Protein AF-A0A945TXW2-F1 (afdb_monomer)

Secondary structure (DSSP, 8-state):
------------------S-TTHHHHHHHHHHHHHHHHHHHS----HHHHHHHHHHHHHHS-HHHHHHHHHS-TTSPPPTT-HHHHHHHHHHHS-HHHHHHHHHHHTT--HHHHHHHHHHS-HHHHHHHHHHHHH--PPPHHHHHHHHHHHHHHHHHHS----

Foldseek 3Di:
DDDDDPPDDDDDDDDDDDDDPPLVVQLVLQLVLVVQLCVPPVQDDDPQLSSQLSNQLSVLDDPVQSVQQSVDRSPDQRPPPSQLSNLVSNLVRDPVLVSQLVVVVVVPDDSQLSNLLSVLQDPVLVSQVSSCVRVVPDDDPVSVVVNVVSNVCSCVPSPPPPD

Structure (mmCIF, N/CA/C/O backbone):
data_AF-A0A945TXW2-F1
#
_entry.id   AF-A0A945TXW2-F1
#
loop_
_atom_site.group_PDB
_atom_site.id
_atom_site.type_symbol
_atom_site.label_atom_id
_atom_site.label_alt_id
_atom_site.label_comp_id
_atom_site.label_asym_id
_atom_site.label_entity_id
_atom_site.label_seq_id
_atom_site.pdbx_PDB_ins_code
_atom_site.Cartn_x
_atom_site.Cartn_y
_atom_site.Cartn_z
_atom_site.occupancy
_atom_site.B_iso_or_equiv
_atom_site.auth_seq_id
_atom_site.auth_comp_id
_atom_site.auth_asym_id
_a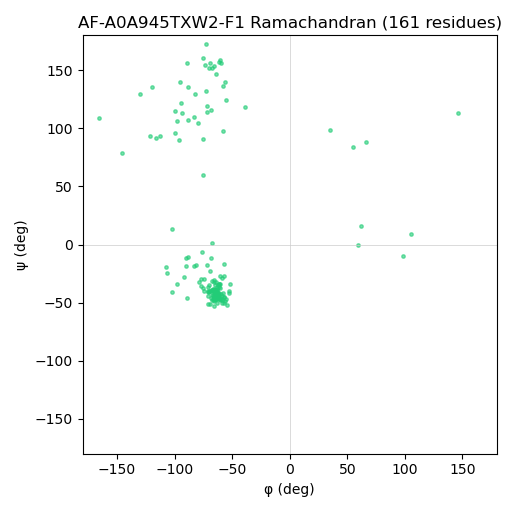tom_site.auth_atom_id
_atom_site.pdbx_PDB_model_num
ATOM 1 N N . MET A 1 1 ? 12.412 -46.855 -0.843 1.00 42.34 1 MET A N 1
ATOM 2 C CA . MET A 1 1 ? 12.609 -46.381 -2.232 1.00 42.34 1 MET A CA 1
ATOM 3 C C . MET A 1 1 ? 11.353 -46.627 -3.058 1.00 42.34 1 MET A C 1
ATOM 5 O O . MET A 1 1 ? 11.124 -47.757 -3.473 1.00 42.34 1 MET A O 1
ATOM 9 N N . LYS A 1 2 ? 10.556 -45.581 -3.296 1.00 35.47 2 LYS A N 1
ATOM 10 C CA . LYS A 1 2 ? 9.745 -45.411 -4.510 1.00 35.47 2 LYS A CA 1
ATOM 11 C C . LYS A 1 2 ? 9.282 -43.956 -4.559 1.00 35.47 2 LYS A C 1
ATOM 13 O O . LYS A 1 2 ? 8.537 -43.513 -3.699 1.00 35.47 2 LYS A O 1
ATOM 18 N N . LYS A 1 3 ? 9.870 -43.223 -5.504 1.00 39.31 3 LYS A N 1
ATOM 19 C CA . LYS A 1 3 ? 9.593 -41.826 -5.831 1.00 39.31 3 LYS A CA 1
ATOM 20 C C . LYS A 1 3 ? 8.242 -41.779 -6.546 1.00 39.31 3 LYS A C 1
ATOM 22 O O . LYS A 1 3 ? 8.058 -42.555 -7.481 1.00 39.31 3 LYS A O 1
ATOM 27 N N . LEU A 1 4 ? 7.346 -40.886 -6.144 1.00 37.62 4 LEU A N 1
ATOM 28 C CA . LEU A 1 4 ? 6.218 -40.472 -6.974 1.00 37.62 4 LEU A CA 1
ATOM 29 C C . LEU A 1 4 ? 6.339 -38.966 -7.167 1.00 37.62 4 LEU A C 1
ATOM 31 O O . LEU A 1 4 ? 5.957 -38.172 -6.320 1.00 37.62 4 LEU A O 1
ATOM 35 N N . VAL A 1 5 ? 6.987 -38.628 -8.277 1.00 44.34 5 VAL A N 1
ATOM 36 C CA . VAL A 1 5 ? 6.978 -37.306 -8.889 1.00 44.34 5 VAL A CA 1
ATOM 37 C C . VAL A 1 5 ? 5.584 -37.136 -9.486 1.00 44.34 5 VAL A C 1
ATOM 39 O O . VAL A 1 5 ? 5.229 -37.878 -10.401 1.00 44.34 5 VAL A O 1
ATOM 42 N N . PHE A 1 6 ? 4.796 -36.203 -8.961 1.00 32.84 6 PHE A N 1
ATOM 43 C CA . PHE A 1 6 ? 3.590 -35.724 -9.629 1.00 32.84 6 PHE A CA 1
ATOM 44 C C . PHE A 1 6 ? 3.962 -34.440 -10.373 1.00 32.84 6 PHE A C 1
ATOM 46 O O . PHE A 1 6 ? 3.932 -33.350 -9.820 1.00 32.84 6 PHE A O 1
ATOM 53 N N . VAL A 1 7 ? 4.388 -34.606 -11.628 1.00 45.44 7 VAL A N 1
ATOM 54 C CA . VAL A 1 7 ? 4.394 -33.531 -12.625 1.00 45.44 7 VAL A CA 1
ATOM 55 C C . VAL A 1 7 ? 2.960 -33.434 -13.132 1.00 45.44 7 VAL A C 1
ATOM 57 O O . VAL A 1 7 ? 2.512 -34.313 -13.870 1.00 45.44 7 VAL A O 1
ATOM 60 N N . ALA A 1 8 ? 2.225 -32.412 -12.704 1.00 40.00 8 ALA A N 1
ATOM 61 C CA . ALA A 1 8 ? 0.939 -32.064 -13.290 1.00 40.00 8 ALA A CA 1
ATOM 62 C C . ALA A 1 8 ? 1.159 -30.901 -14.260 1.00 40.00 8 ALA A C 1
ATOM 64 O O . ALA A 1 8 ? 1.241 -29.745 -13.869 1.00 40.00 8 ALA A O 1
ATOM 65 N N . ALA A 1 9 ? 1.308 -31.251 -15.536 1.00 41.66 9 ALA A N 1
ATOM 66 C CA . ALA A 1 9 ? 1.205 -30.321 -16.644 1.00 41.66 9 ALA A CA 1
ATOM 67 C C . ALA A 1 9 ? -0.269 -29.921 -16.823 1.00 41.66 9 ALA A C 1
ATOM 69 O O . ALA A 1 9 ? -1.107 -30.781 -17.099 1.00 41.66 9 ALA A O 1
ATOM 70 N N . ILE A 1 10 ? -0.569 -28.632 -16.689 1.00 51.88 10 ILE A N 1
ATOM 71 C CA . ILE A 1 10 ? -1.836 -28.008 -17.092 1.00 51.88 10 ILE A CA 1
ATOM 72 C C . ILE A 1 10 ? -1.438 -27.018 -18.197 1.00 51.88 10 ILE A C 1
ATOM 74 O O . ILE A 1 10 ? -0.743 -26.049 -17.945 1.00 51.88 10 ILE A O 1
ATOM 78 N N . ALA A 1 11 ? -1.457 -27.447 -19.459 1.00 41.28 11 ALA A N 1
ATOM 79 C CA . ALA A 1 11 ? -2.575 -27.311 -20.395 1.00 41.28 11 ALA A CA 1
ATOM 80 C C . ALA A 1 11 ? -2.860 -25.843 -20.770 1.00 41.28 11 ALA A C 1
ATOM 82 O O . ALA A 1 11 ? -3.697 -25.179 -20.174 1.00 41.28 11 ALA A O 1
ATOM 83 N N . PHE A 1 12 ? -2.158 -25.402 -21.822 1.00 42.09 12 PHE A N 1
ATOM 84 C CA . PHE A 1 12 ? -2.441 -24.231 -22.655 1.00 42.09 12 PHE A CA 1
ATOM 85 C C . PHE A 1 12 ? -3.947 -24.059 -22.916 1.00 42.09 12 PHE A C 1
ATOM 87 O O . PHE A 1 12 ? -4.554 -24.883 -23.607 1.00 42.09 12 PHE A O 1
ATOM 94 N N . ILE A 1 13 ? -4.516 -22.941 -22.464 1.00 47.28 13 ILE A N 1
ATOM 95 C CA . ILE A 1 13 ? -5.734 -22.369 -23.040 1.00 47.28 13 ILE A CA 1
ATOM 96 C C . ILE A 1 13 ? -5.328 -21.052 -23.694 1.00 47.28 13 ILE A C 1
ATOM 98 O O . ILE A 1 13 ? -5.273 -20.006 -23.062 1.00 47.28 13 ILE A O 1
ATOM 102 N N . ALA A 1 14 ? -5.026 -21.126 -24.989 1.00 52.38 14 ALA A N 1
ATOM 103 C CA . ALA A 1 14 ? -5.004 -19.956 -25.849 1.00 52.38 14 ALA A CA 1
ATOM 104 C C . ALA A 1 14 ? -6.444 -19.674 -26.302 1.00 52.38 14 ALA A C 1
ATOM 106 O O . ALA A 1 14 ? -7.004 -20.431 -27.099 1.00 52.38 14 ALA A O 1
ATOM 107 N N . ALA A 1 15 ? -7.033 -18.591 -25.797 1.00 44.28 15 ALA A N 1
ATOM 108 C CA . ALA A 1 15 ? -8.274 -18.016 -26.308 1.00 44.28 15 ALA A CA 1
ATOM 109 C C . ALA A 1 15 ? -8.255 -16.482 -26.167 1.00 44.28 15 ALA A C 1
ATOM 111 O O . ALA A 1 15 ? -8.846 -15.915 -25.263 1.00 44.28 15 ALA A O 1
ATOM 112 N N . SER A 1 16 ? -7.545 -15.845 -27.101 1.00 46.16 16 SER A N 1
ATOM 113 C CA . SER A 1 16 ? -7.813 -14.521 -27.682 1.00 46.16 16 SER A CA 1
ATOM 114 C C . SER A 1 16 ? -8.411 -13.413 -26.792 1.00 46.16 16 SER A C 1
ATOM 116 O O . SER A 1 16 ? -9.630 -13.243 -26.752 1.00 46.16 16 SER A O 1
ATOM 118 N N . CYS A 1 17 ? -7.547 -12.525 -26.302 1.00 46.47 17 CYS A N 1
ATOM 119 C CA . CYS A 1 17 ? -7.755 -11.080 -26.400 1.00 46.47 17 CYS A CA 1
ATOM 120 C C . CYS A 1 17 ? -6.454 -10.483 -26.962 1.00 46.47 17 CYS A C 1
ATOM 122 O O . CYS A 1 17 ? -5.367 -10.896 -26.578 1.00 46.47 17 CYS A O 1
ATOM 124 N N . GLY A 1 18 ? -6.550 -9.663 -28.005 1.00 40.56 18 GLY A N 1
ATOM 125 C CA . GLY A 1 18 ? -5.386 -9.178 -28.742 1.00 40.56 18 GLY A CA 1
ATOM 126 C C . GLY A 1 18 ? -4.731 -7.989 -28.051 1.00 40.56 18 GLY A C 1
ATOM 127 O O . GLY A 1 18 ? -5.411 -7.006 -27.782 1.00 40.56 18 GLY A O 1
ATOM 128 N N . GLY A 1 19 ? -3.417 -8.064 -27.865 1.00 36.91 19 GLY A N 1
ATOM 129 C CA . GLY A 1 19 ? -2.580 -6.965 -27.395 1.00 36.91 19 GLY A CA 1
ATOM 130 C C . GLY A 1 19 ? -1.445 -7.508 -26.541 1.00 36.91 19 GLY A C 1
ATOM 131 O O . GLY A 1 19 ? -1.706 -8.065 -25.495 1.00 36.91 19 GLY A O 1
ATOM 132 N N . ASP A 1 20 ? -0.219 -7.385 -27.038 1.00 44.12 20 ASP A N 1
ATOM 133 C CA . ASP A 1 20 ? 1.024 -7.505 -26.273 1.00 44.12 20 ASP A CA 1
ATOM 134 C C . ASP A 1 20 ? 1.267 -8.791 -25.451 1.00 44.12 20 ASP A C 1
ATOM 136 O O . ASP A 1 20 ? 1.089 -8.859 -24.243 1.00 44.12 20 ASP A O 1
ATOM 140 N N . SER A 1 21 ? 1.781 -9.832 -26.113 1.00 47.59 21 SER A N 1
ATOM 141 C CA . SER A 1 21 ? 2.262 -11.048 -25.433 1.00 47.59 21 SER A CA 1
ATOM 142 C C . SER A 1 21 ? 3.526 -10.834 -24.577 1.00 47.59 21 SER A C 1
ATOM 144 O O . SER A 1 21 ? 4.048 -11.813 -24.049 1.00 47.59 21 SER A O 1
ATOM 146 N N . GLY A 1 22 ? 4.054 -9.606 -24.504 1.00 54.00 22 GLY A N 1
ATOM 147 C CA . GLY A 1 22 ? 5.134 -9.220 -23.596 1.00 54.00 22 GLY A CA 1
ATOM 148 C C . GLY A 1 22 ? 4.586 -8.744 -22.252 1.00 54.00 22 GLY A C 1
ATOM 149 O O . GLY A 1 22 ? 5.038 -9.226 -21.220 1.00 54.00 22 GLY A O 1
ATOM 150 N N . GLY A 1 23 ? 3.560 -7.889 -22.268 1.00 60.31 23 GLY A N 1
ATOM 151 C CA . GLY A 1 23 ? 2.903 -7.356 -21.072 1.00 60.31 23 GLY A CA 1
ATOM 152 C C . GLY A 1 23 ? 2.319 -8.441 -20.170 1.00 60.31 23 GLY A C 1
ATOM 153 O O . GLY A 1 23 ? 2.619 -8.459 -18.984 1.00 60.31 23 GLY A O 1
ATOM 154 N N . ASP A 1 24 ? 1.584 -9.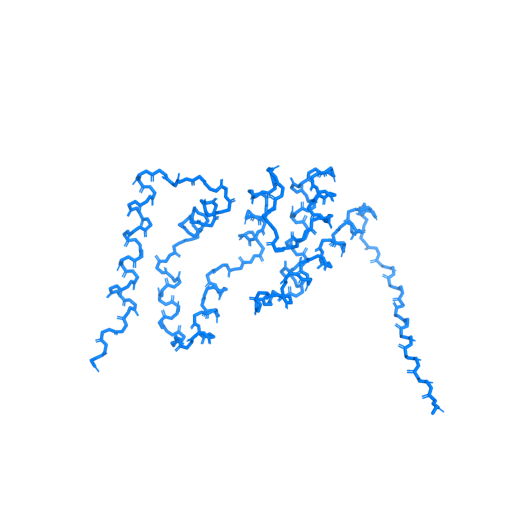411 -20.726 1.00 71.44 24 ASP A N 1
ATOM 155 C CA . ASP A 1 24 ? 1.023 -10.518 -19.928 1.00 71.44 24 ASP A CA 1
ATOM 156 C C . ASP A 1 24 ? 2.114 -11.375 -19.251 1.00 71.44 24 ASP A C 1
ATOM 158 O O . ASP A 1 24 ? 1.922 -11.849 -18.135 1.00 71.44 24 ASP A O 1
ATOM 162 N N . ALA A 1 25 ? 3.274 -11.555 -19.897 1.00 79.62 25 ALA A N 1
ATOM 163 C CA . ALA A 1 25 ? 4.385 -12.308 -19.313 1.00 79.62 25 ALA A CA 1
ATOM 164 C C . ALA A 1 25 ? 5.055 -11.540 -18.162 1.00 79.62 25 ALA A C 1
ATOM 166 O O . ALA A 1 25 ? 5.375 -12.140 -17.141 1.00 79.62 25 ALA A O 1
ATOM 167 N N . ARG A 1 26 ? 5.219 -10.217 -18.305 1.00 84.62 26 ARG A N 1
ATOM 168 C CA . ARG A 1 26 ? 5.743 -9.345 -17.241 1.00 84.62 26 ARG A CA 1
ATOM 169 C C . ARG A 1 26 ? 4.782 -9.269 -16.054 1.00 84.62 26 ARG A C 1
ATOM 171 O O . ARG A 1 26 ? 5.229 -9.317 -14.916 1.00 84.62 26 ARG A O 1
ATOM 178 N N . VAL A 1 27 ? 3.474 -9.224 -16.309 1.00 88.38 27 VAL A N 1
ATOM 179 C CA . VAL A 1 27 ? 2.448 -9.275 -15.256 1.00 88.38 27 VAL A CA 1
ATOM 180 C C . VAL A 1 27 ? 2.537 -10.589 -14.482 1.00 88.38 27 VAL A C 1
ATOM 182 O O . VAL A 1 27 ? 2.547 -10.566 -13.257 1.00 88.38 27 VAL A O 1
ATOM 185 N N . ASP A 1 28 ? 2.660 -11.730 -15.165 1.00 88.88 28 ASP A N 1
ATOM 186 C CA . ASP A 1 28 ? 2.808 -13.025 -14.489 1.00 88.88 28 ASP A CA 1
ATOM 187 C C . ASP A 1 28 ? 4.123 -13.116 -13.670 1.00 88.88 28 ASP A C 1
ATOM 189 O O . ASP A 1 28 ? 4.144 -13.759 -12.620 1.00 88.88 28 ASP A O 1
ATOM 193 N N . GLU A 1 29 ? 5.208 -12.458 -14.103 1.00 88.38 29 GLU A N 1
ATOM 194 C CA . GLU A 1 29 ? 6.460 -12.344 -13.330 1.00 88.38 29 GLU A CA 1
ATOM 195 C C . GLU A 1 29 ? 6.284 -11.507 -12.053 1.00 88.38 29 GLU A C 1
ATOM 197 O O . GLU A 1 29 ? 6.736 -11.925 -10.986 1.00 88.38 29 GLU A O 1
ATOM 202 N N . VAL A 1 30 ? 5.580 -10.372 -12.131 1.00 87.88 30 VAL A N 1
ATOM 203 C CA . VAL A 1 30 ? 5.275 -9.533 -10.958 1.00 87.88 30 VAL A CA 1
ATOM 204 C C . VAL A 1 30 ? 4.319 -10.238 -9.998 1.00 87.88 30 VAL A C 1
ATOM 206 O O . VAL A 1 30 ? 4.533 -10.183 -8.793 1.00 87.88 30 VAL A O 1
ATOM 209 N N . ILE A 1 31 ? 3.317 -10.973 -10.493 1.00 89.50 31 ILE A N 1
ATOM 210 C CA . ILE A 1 31 ? 2.440 -11.787 -9.631 1.00 89.50 31 ILE A CA 1
ATOM 211 C C . ILE A 1 31 ? 3.269 -12.789 -8.824 1.00 89.50 31 ILE A C 1
ATOM 213 O O . ILE A 1 31 ? 3.069 -12.908 -7.621 1.00 89.50 31 ILE A O 1
ATOM 217 N N . ALA A 1 32 ? 4.223 -13.479 -9.455 1.00 87.69 32 ALA A N 1
ATOM 218 C CA . ALA A 1 32 ? 5.077 -14.432 -8.748 1.00 87.69 32 ALA A CA 1
ATOM 219 C C . ALA A 1 32 ? 5.934 -13.760 -7.658 1.00 87.69 32 ALA A C 1
ATOM 221 O O . ALA A 1 32 ? 6.161 -14.360 -6.608 1.00 87.69 32 ALA A O 1
ATOM 222 N N . PHE A 1 33 ? 6.384 -12.525 -7.894 1.00 85.19 33 PHE A N 1
ATOM 223 C CA . PHE A 1 33 ? 7.096 -11.718 -6.903 1.00 85.19 33 PHE A CA 1
ATOM 224 C C . PHE A 1 33 ? 6.190 -11.318 -5.722 1.00 85.19 33 PHE A C 1
ATOM 226 O O . PHE A 1 33 ? 6.562 -11.532 -4.570 1.00 85.19 33 PHE A O 1
ATOM 233 N N . LEU A 1 34 ? 4.974 -10.831 -5.992 1.00 83.19 34 LEU A N 1
ATOM 234 C CA . LEU A 1 34 ? 3.985 -10.454 -4.967 1.00 83.19 34 LEU A CA 1
ATOM 235 C C . LEU A 1 34 ? 3.500 -11.664 -4.144 1.00 83.19 34 LEU A C 1
ATOM 237 O O . LEU A 1 34 ? 3.268 -11.577 -2.939 1.00 83.19 34 LEU A O 1
ATOM 241 N N . GLU A 1 35 ? 3.377 -12.837 -4.766 1.00 83.25 35 GLU A N 1
ATOM 242 C CA . GLU A 1 35 ? 3.069 -14.086 -4.058 1.00 83.25 35 GLU A CA 1
ATOM 243 C C . GLU A 1 35 ? 4.206 -14.515 -3.112 1.00 83.25 35 GLU A C 1
ATOM 245 O O . GLU A 1 35 ? 3.950 -15.108 -2.061 1.00 83.25 35 GLU A O 1
ATOM 250 N N . GLU A 1 36 ? 5.465 -14.218 -3.453 1.00 77.44 36 GLU A N 1
ATOM 251 C CA . GLU A 1 36 ? 6.606 -14.450 -2.561 1.00 77.44 36 GLU A CA 1
ATOM 252 C C . GLU A 1 36 ? 6.605 -13.478 -1.370 1.00 77.44 36 GLU A C 1
ATOM 254 O O . GLU A 1 36 ? 6.930 -13.895 -0.257 1.00 77.44 36 GLU A O 1
ATOM 259 N N . GLU A 1 37 ? 6.189 -12.227 -1.578 1.00 71.50 37 GLU A N 1
ATOM 260 C CA . GLU A 1 37 ? 6.041 -11.198 -0.539 1.00 71.50 37 GLU A CA 1
ATOM 261 C C . GLU A 1 37 ? 4.879 -11.487 0.425 1.00 71.50 37 GLU A C 1
ATOM 263 O O . GLU A 1 37 ? 5.074 -11.576 1.634 1.00 71.50 37 GLU A O 1
ATOM 268 N N . SER A 1 38 ? 3.681 -11.755 -0.093 1.00 64.19 38 SER A N 1
ATOM 269 C CA . SER A 1 38 ? 2.499 -12.090 0.725 1.00 64.19 38 SER A CA 1
ATOM 270 C C . SER A 1 38 ? 2.687 -13.352 1.579 1.00 64.19 38 SER A C 1
ATOM 272 O O . SER A 1 38 ? 2.104 -13.493 2.655 1.00 64.19 38 SER A O 1
ATOM 274 N N . ALA A 1 39 ? 3.550 -14.279 1.150 1.00 57.06 39 ALA A N 1
ATOM 275 C CA . ALA A 1 39 ? 3.954 -15.429 1.958 1.00 57.06 39 ALA A CA 1
ATOM 276 C C . ALA A 1 39 ? 4.824 -15.052 3.177 1.00 57.06 39 ALA A C 1
ATOM 278 O O . ALA A 1 39 ? 5.083 -15.908 4.032 1.00 57.06 39 ALA A O 1
ATOM 279 N N . VAL A 1 40 ? 5.307 -13.810 3.245 1.00 53.12 40 VAL A N 1
ATOM 280 C CA . VAL A 1 40 ? 6.186 -13.276 4.288 1.00 53.12 40 VAL A CA 1
ATOM 281 C C . VAL A 1 40 ? 5.432 -12.408 5.294 1.00 53.12 40 VAL A C 1
ATOM 283 O O . VAL A 1 40 ? 5.720 -12.561 6.481 1.00 53.12 40 VAL A O 1
ATOM 286 N N . ASP A 1 41 ? 4.500 -11.558 4.855 1.00 62.06 41 ASP A N 1
ATOM 287 C CA . ASP A 1 41 ? 3.854 -10.542 5.710 1.00 62.06 41 ASP A CA 1
ATOM 288 C C . ASP A 1 41 ? 2.428 -10.891 6.185 1.00 62.06 41 ASP A C 1
ATOM 290 O O . ASP A 1 41 ? 1.730 -10.047 6.736 1.00 62.06 41 ASP A O 1
ATOM 294 N N . ASP A 1 42 ? 1.990 -12.150 6.033 1.00 58.41 42 ASP A N 1
ATOM 295 C CA . ASP A 1 42 ? 0.678 -12.680 6.484 1.00 58.41 42 ASP A CA 1
ATOM 296 C C . ASP A 1 42 ? -0.564 -11.966 5.884 1.00 58.41 42 ASP A C 1
ATOM 298 O O . ASP A 1 42 ? -1.699 -12.390 6.115 1.00 58.41 42 ASP A O 1
ATOM 302 N N . VAL A 1 43 ? -0.371 -10.947 5.041 1.00 65.81 43 VAL A N 1
ATOM 303 C CA . VAL A 1 43 ? -1.415 -10.281 4.257 1.00 65.81 43 VAL A CA 1
ATOM 304 C C . VAL A 1 43 ? -1.577 -11.007 2.921 1.00 65.81 43 VAL A C 1
ATOM 306 O O . VAL A 1 43 ? -0.735 -10.916 2.031 1.00 65.81 43 VAL A O 1
ATOM 309 N N . GLN A 1 44 ? -2.674 -11.754 2.770 1.00 69.50 44 GLN A N 1
ATOM 310 C CA . GLN A 1 44 ? -3.015 -12.417 1.507 1.00 69.50 44 GLN A CA 1
ATOM 311 C C . GLN A 1 44 ? -4.031 -11.597 0.718 1.00 69.50 44 GLN A C 1
ATOM 313 O O . GLN A 1 44 ? -5.219 -11.600 1.038 1.00 69.50 44 GLN A O 1
ATOM 318 N N . LEU A 1 45 ? -3.560 -10.963 -0.354 1.00 80.50 45 LEU A N 1
ATOM 319 C CA . LEU A 1 45 ? -4.423 -10.397 -1.385 1.00 80.50 45 LEU A CA 1
ATOM 320 C C . LEU A 1 45 ? -5.102 -11.511 -2.194 1.00 80.50 45 LEU A C 1
ATOM 322 O O . LEU A 1 45 ? -4.577 -12.618 -2.354 1.00 80.50 45 LEU A O 1
ATOM 326 N N . THR A 1 46 ? -6.281 -11.221 -2.733 1.00 84.62 46 THR A N 1
ATOM 327 C CA . THR A 1 46 ? -6.969 -12.126 -3.657 1.00 84.62 46 THR A CA 1
ATOM 328 C C . THR A 1 46 ? -6.239 -12.213 -5.000 1.00 84.62 46 THR A C 1
ATOM 330 O O . THR A 1 46 ? -5.588 -11.265 -5.434 1.00 84.62 46 THR A O 1
ATOM 333 N N . ASP A 1 47 ? -6.428 -13.314 -5.737 1.00 85.38 47 ASP A N 1
ATOM 334 C CA . ASP A 1 47 ? -5.883 -13.474 -7.098 1.00 85.38 47 ASP A CA 1
ATOM 335 C C . ASP A 1 47 ? -6.240 -12.291 -8.025 1.00 85.38 47 ASP A C 1
ATOM 337 O O . ASP A 1 47 ? -5.471 -11.928 -8.916 1.00 85.38 47 ASP A O 1
ATOM 341 N N . SER A 1 48 ? -7.424 -11.694 -7.839 1.00 85.94 48 SER A N 1
ATOM 342 C CA . SER A 1 48 ? -7.869 -10.523 -8.600 1.00 85.94 48 SER A CA 1
ATOM 343 C C . SER A 1 48 ? -7.122 -9.245 -8.232 1.00 85.94 48 SER A C 1
ATOM 345 O O . SER A 1 48 ? -6.782 -8.484 -9.135 1.00 85.94 48 SER A O 1
ATOM 347 N N . GLU A 1 49 ? -6.863 -9.022 -6.945 1.00 87.75 49 GLU A N 1
ATOM 348 C CA . GLU A 1 49 ? -6.102 -7.867 -6.453 1.00 87.75 49 GLU A CA 1
ATOM 349 C C . GLU A 1 49 ? -4.638 -7.980 -6.874 1.00 87.75 49 GLU A C 1
ATOM 351 O O . GLU A 1 49 ? -4.114 -7.048 -7.473 1.00 87.75 49 GLU A O 1
ATOM 356 N N . ASN A 1 50 ? -4.024 -9.159 -6.715 1.00 86.50 50 ASN A N 1
ATOM 357 C CA . ASN A 1 50 ? -2.659 -9.424 -7.184 1.00 86.50 50 ASN A CA 1
ATOM 358 C C . ASN A 1 50 ? -2.508 -9.187 -8.689 1.00 86.50 50 ASN A C 1
ATOM 360 O O . ASN A 1 50 ? -1.523 -8.606 -9.140 1.00 86.50 50 ASN A O 1
ATOM 364 N N . ARG A 1 51 ? -3.495 -9.611 -9.488 1.00 89.12 51 ARG A N 1
ATOM 365 C CA . ARG A 1 51 ? -3.463 -9.388 -10.938 1.00 89.12 51 ARG A CA 1
ATOM 366 C C . ARG A 1 51 ? -3.656 -7.920 -11.313 1.00 89.12 51 ARG A C 1
ATOM 368 O O . ARG A 1 51 ? -3.079 -7.491 -12.308 1.00 89.12 51 ARG A O 1
ATOM 375 N N . CYS A 1 52 ? -4.468 -7.180 -10.562 1.00 91.88 52 CYS A N 1
ATOM 376 C CA . CYS A 1 52 ? -4.622 -5.740 -10.749 1.00 91.88 52 CYS A CA 1
ATOM 377 C C . CYS A 1 52 ? -3.310 -5.021 -10.414 1.00 91.88 52 CYS A C 1
ATOM 379 O O . CYS A 1 52 ? -2.762 -4.340 -11.276 1.00 91.88 52 CYS A O 1
ATOM 381 N N . LEU A 1 53 ? -2.763 -5.277 -9.222 1.00 90.12 53 LEU A N 1
ATOM 382 C CA . LEU A 1 53 ? -1.535 -4.669 -8.717 1.00 90.12 53 LEU A CA 1
ATOM 383 C C . LEU A 1 53 ? -0.363 -4.906 -9.674 1.00 90.12 53 LEU A C 1
ATOM 385 O O . LEU A 1 53 ? 0.301 -3.968 -10.101 1.00 90.12 53 LEU A O 1
ATOM 389 N N . ALA A 1 54 ? -0.164 -6.152 -10.106 1.00 90.94 54 ALA A N 1
ATOM 390 C CA . ALA A 1 54 ? 0.861 -6.484 -11.090 1.00 90.94 54 ALA A CA 1
ATOM 391 C C . ALA A 1 54 ? 0.659 -5.773 -12.440 1.00 90.94 54 ALA A C 1
ATOM 393 O O . ALA A 1 54 ? 1.633 -5.434 -13.109 1.00 90.94 54 ALA A O 1
ATOM 394 N N . GLY A 1 55 ? -0.592 -5.548 -12.847 1.00 90.81 55 GLY A N 1
ATOM 395 C CA . GLY A 1 55 ? -0.925 -4.800 -14.057 1.00 90.81 55 GLY A CA 1
ATOM 396 C C . GLY A 1 55 ? -0.516 -3.331 -13.973 1.00 90.81 55 GLY A C 1
ATOM 397 O O . GLY A 1 55 ? 0.139 -2.837 -14.891 1.00 90.81 55 GLY A O 1
ATOM 398 N N . GLU A 1 56 ? -0.862 -2.662 -12.874 1.00 91.44 56 GLU A N 1
ATOM 399 C CA . GLU A 1 56 ? -0.525 -1.251 -12.646 1.00 91.44 56 GLU A CA 1
ATOM 400 C C . GLU A 1 56 ? 0.989 -1.052 -12.468 1.00 91.44 56 GLU A C 1
ATOM 402 O O . GLU A 1 56 ? 1.564 -0.162 -13.092 1.00 91.44 56 GLU A O 1
ATOM 407 N N . ILE A 1 57 ? 1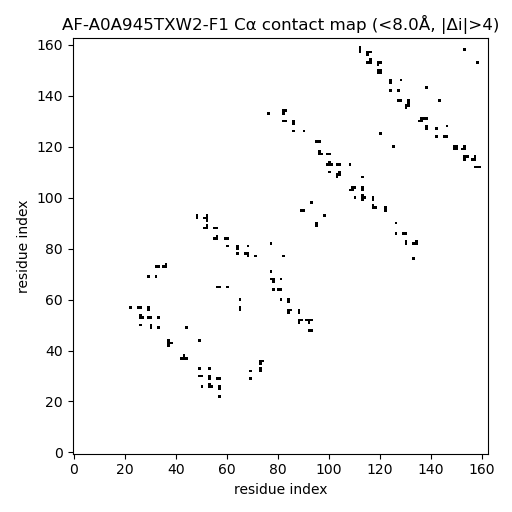.685 -1.960 -11.771 1.00 90.56 57 ILE A N 1
ATOM 408 C CA . ILE A 1 57 ? 3.154 -1.920 -11.630 1.00 90.56 57 ILE A CA 1
ATOM 409 C C . ILE A 1 57 ? 3.851 -2.018 -12.993 1.00 90.56 57 ILE A C 1
ATOM 411 O O . ILE A 1 57 ? 4.749 -1.232 -13.293 1.00 90.56 57 ILE A O 1
ATOM 415 N N . VAL A 1 58 ? 3.436 -2.962 -13.846 1.00 92.06 58 VAL A N 1
ATOM 416 C CA . VAL A 1 58 ? 4.004 -3.118 -15.198 1.00 92.06 58 VAL A CA 1
ATOM 417 C C . VAL A 1 58 ? 3.679 -1.917 -16.090 1.00 92.06 58 VAL A C 1
ATOM 419 O O . VAL A 1 58 ? 4.451 -1.595 -16.990 1.00 92.06 58 VAL A O 1
ATOM 422 N N . ALA A 1 59 ? 2.539 -1.259 -15.872 1.00 91.56 59 ALA A N 1
ATOM 423 C CA . ALA A 1 59 ? 2.150 -0.074 -16.628 1.00 91.56 59 ALA A CA 1
ATOM 424 C C . ALA A 1 59 ? 2.858 1.206 -16.149 1.00 91.56 59 ALA A C 1
ATOM 426 O O . ALA A 1 59 ? 3.095 2.101 -16.964 1.00 91.56 59 ALA A O 1
ATOM 427 N N . GLY A 1 60 ? 3.161 1.298 -14.853 1.00 87.31 60 GLY A N 1
ATOM 428 C CA . GLY A 1 60 ? 3.726 2.481 -14.208 1.00 87.31 60 GLY A CA 1
ATOM 429 C C . GLY A 1 60 ? 5.253 2.508 -14.146 1.00 87.31 60 GLY A C 1
ATOM 430 O O . GLY A 1 60 ? 5.829 3.595 -14.154 1.00 87.31 60 GLY A O 1
ATOM 431 N N . LEU A 1 61 ? 5.922 1.349 -14.122 1.00 91.31 61 LEU A N 1
ATOM 432 C CA . LEU A 1 61 ? 7.385 1.261 -14.096 1.00 91.31 61 LEU A CA 1
ATOM 433 C C . LEU A 1 61 ? 7.981 1.088 -15.498 1.00 91.31 61 LEU A C 1
ATOM 435 O O . LEU A 1 61 ? 7.503 0.302 -16.314 1.00 91.31 61 LEU A O 1
ATOM 439 N N . ASP A 1 62 ? 9.096 1.774 -15.753 1.00 91.44 62 ASP A N 1
ATOM 440 C CA . ASP A 1 62 ? 9.941 1.487 -16.913 1.00 91.44 62 ASP A CA 1
ATOM 441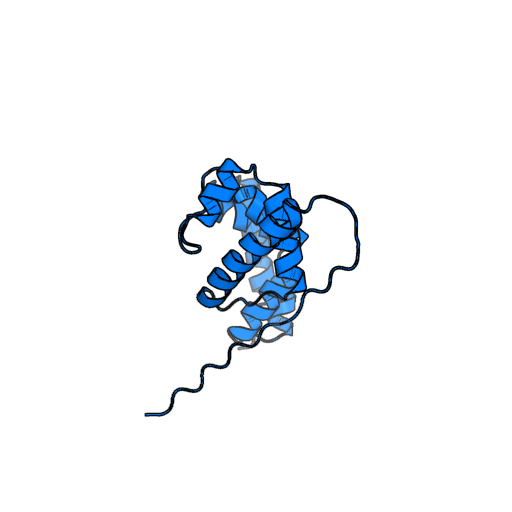 C C . ASP A 1 62 ? 10.623 0.109 -16.769 1.00 91.44 62 ASP A C 1
ATOM 443 O O . ASP A 1 62 ? 10.929 -0.335 -15.661 1.00 91.44 62 ASP A O 1
ATOM 447 N N . ASP A 1 63 ? 10.936 -0.543 -17.897 1.00 89.38 63 ASP A N 1
ATOM 448 C CA . ASP A 1 63 ? 11.510 -1.902 -17.933 1.00 89.38 63 ASP A CA 1
ATOM 449 C C . ASP A 1 63 ? 12.771 -2.067 -17.061 1.00 89.38 63 ASP A C 1
ATOM 451 O O . ASP A 1 63 ? 12.924 -3.096 -16.406 1.00 89.38 63 ASP A O 1
ATOM 455 N N . ASP A 1 64 ? 13.661 -1.065 -17.039 1.00 91.19 64 ASP A N 1
ATOM 456 C CA . ASP A 1 64 ? 14.906 -1.109 -16.256 1.00 91.19 64 ASP A CA 1
ATOM 457 C C . ASP A 1 64 ? 14.624 -1.121 -14.740 1.00 91.19 64 ASP A C 1
ATOM 459 O O . ASP A 1 64 ? 15.273 -1.848 -13.990 1.00 91.19 64 ASP A O 1
ATOM 463 N N . LEU A 1 65 ? 13.640 -0.334 -14.292 1.00 90.06 65 LEU A N 1
ATOM 464 C CA . LEU A 1 65 ? 13.265 -0.216 -12.882 1.00 90.06 65 LEU A CA 1
ATOM 465 C C . LEU A 1 65 ? 12.448 -1.429 -12.424 1.00 90.06 65 LEU A C 1
ATOM 467 O O . LEU A 1 65 ? 12.627 -1.922 -11.313 1.00 90.06 65 LEU A O 1
ATOM 471 N N . LEU A 1 66 ? 11.605 -1.959 -13.312 1.00 91.25 66 LEU A N 1
ATOM 472 C CA . LEU A 1 66 ? 10.888 -3.208 -13.090 1.00 91.25 66 LEU A CA 1
ATOM 473 C C . LEU A 1 66 ? 11.849 -4.406 -12.993 1.00 91.25 66 LEU A C 1
ATOM 475 O O . L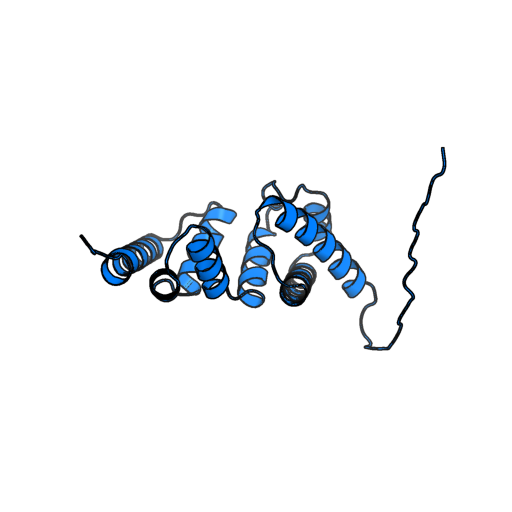EU A 1 66 ? 11.663 -5.272 -12.142 1.00 91.25 66 LEU A O 1
ATOM 479 N N . ASP A 1 67 ? 12.890 -4.460 -13.829 1.00 91.75 67 ASP A N 1
ATOM 480 C CA . ASP A 1 67 ? 13.941 -5.484 -13.733 1.00 91.75 67 ASP A CA 1
ATOM 481 C C . ASP A 1 67 ? 14.717 -5.378 -12.410 1.00 91.75 67 ASP A C 1
ATOM 483 O O . ASP A 1 67 ? 15.058 -6.401 -11.811 1.00 91.75 67 ASP A O 1
ATOM 487 N N . GLU A 1 68 ? 14.996 -4.158 -11.943 1.00 90.38 68 GLU A N 1
ATOM 488 C CA . GLU A 1 68 ? 15.656 -3.919 -10.655 1.00 90.38 68 GLU A CA 1
ATOM 489 C C . GLU A 1 68 ? 14.781 -4.365 -9.478 1.00 90.38 68 GLU A C 1
ATOM 491 O O . GLU A 1 68 ? 15.267 -5.089 -8.606 1.00 90.38 68 GLU A O 1
ATOM 496 N N . LEU A 1 69 ? 13.488 -4.024 -9.501 1.00 88.69 69 LEU A N 1
ATOM 497 C CA . LEU A 1 69 ? 12.506 -4.455 -8.505 1.00 88.69 69 LEU A CA 1
ATOM 498 C C . LEU A 1 69 ? 12.446 -5.988 -8.414 1.00 88.69 69 LEU A C 1
ATOM 500 O O . LEU A 1 69 ? 12.595 -6.553 -7.334 1.00 88.69 69 LEU A O 1
ATOM 504 N N . LEU A 1 70 ? 12.307 -6.671 -9.554 1.00 88.56 70 LEU A N 1
ATOM 505 C CA . LEU A 1 70 ? 12.208 -8.135 -9.617 1.00 88.56 70 LEU A CA 1
ATOM 506 C C . LEU A 1 70 ? 13.519 -8.857 -9.263 1.00 88.56 70 LEU A C 1
ATOM 508 O O . LEU A 1 70 ? 13.502 -10.034 -8.898 1.00 88.56 70 LEU A O 1
ATOM 512 N N . ALA A 1 71 ? 14.667 -8.189 -9.395 1.00 88.88 71 ALA A N 1
ATOM 513 C CA . ALA A 1 71 ? 15.960 -8.719 -8.962 1.00 88.88 71 ALA A CA 1
ATOM 514 C C . ALA A 1 71 ? 16.210 -8.532 -7.455 1.00 88.88 71 ALA A C 1
ATOM 516 O O . ALA A 1 71 ? 17.110 -9.182 -6.903 1.00 88.88 71 ALA A O 1
ATOM 517 N N . GLY A 1 72 ? 15.455 -7.634 -6.817 1.00 81.75 72 GLY A N 1
ATOM 518 C CA . GLY A 1 72 ? 15.506 -7.339 -5.392 1.00 81.75 72 GLY A CA 1
ATOM 519 C C . GLY A 1 72 ? 14.898 -8.436 -4.519 1.00 81.75 72 GLY A C 1
ATOM 520 O O . GLY A 1 72 ? 14.325 -9.418 -4.993 1.00 81.75 72 GLY A O 1
ATOM 521 N N . ASN A 1 73 ? 15.056 -8.283 -3.205 1.00 77.81 73 ASN A N 1
ATOM 522 C CA . ASN A 1 73 ? 14.287 -9.061 -2.243 1.00 77.81 73 ASN A CA 1
ATOM 523 C C . ASN A 1 73 ? 12.984 -8.305 -1.955 1.00 77.81 73 ASN A C 1
ATOM 525 O O . ASN A 1 73 ? 13.076 -7.117 -1.664 1.00 77.81 73 ASN A O 1
ATOM 529 N N . PRO A 1 74 ? 11.814 -8.963 -1.922 1.00 69.94 74 PRO A N 1
ATOM 530 C CA . PRO A 1 74 ? 10.568 -8.305 -1.524 1.00 69.94 74 PRO A CA 1
ATOM 531 C C . PRO A 1 74 ? 10.598 -7.673 -0.121 1.00 69.94 74 PRO A C 1
ATOM 533 O O . PRO A 1 74 ? 9.742 -6.870 0.211 1.00 69.94 74 PRO A O 1
ATOM 536 N N . LYS A 1 75 ? 11.573 -8.049 0.720 1.00 69.94 75 LYS A N 1
ATOM 537 C CA . LYS A 1 75 ? 11.773 -7.502 2.073 1.00 69.94 75 LYS A CA 1
ATOM 538 C C . LYS A 1 75 ? 12.691 -6.285 2.138 1.00 69.94 75 LYS A C 1
ATOM 540 O O . LYS A 1 75 ? 12.866 -5.735 3.224 1.00 69.94 75 LYS A O 1
ATOM 545 N N . ASP A 1 76 ? 13.390 -5.988 1.051 1.00 80.00 76 ASP A N 1
ATOM 546 C CA . ASP A 1 76 ? 14.254 -4.817 0.974 1.00 80.00 76 ASP A CA 1
ATOM 547 C C . ASP A 1 76 ? 13.425 -3.633 0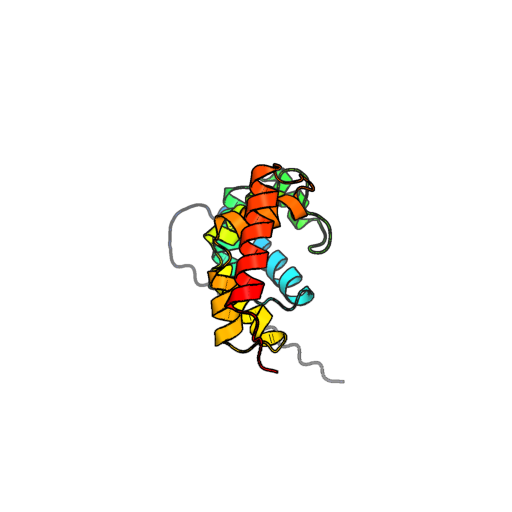.459 1.00 80.00 76 ASP A C 1
ATOM 549 O O . ASP A 1 76 ? 12.409 -3.827 -0.210 1.00 80.00 76 ASP A O 1
ATOM 553 N N . ASP A 1 77 ? 13.866 -2.411 0.768 1.00 79.25 77 ASP A N 1
ATOM 554 C CA . ASP A 1 77 ? 13.218 -1.210 0.244 1.00 79.25 77 ASP A CA 1
ATOM 555 C C . ASP A 1 77 ? 13.181 -1.266 -1.298 1.00 79.25 77 ASP A C 1
ATOM 557 O O . ASP A 1 77 ? 14.164 -1.698 -1.923 1.00 79.25 77 ASP A O 1
ATOM 561 N N . PRO A 1 78 ? 12.069 -0.845 -1.926 1.00 82.31 78 PRO A N 1
ATOM 562 C CA . PRO A 1 78 ? 11.972 -0.802 -3.378 1.00 82.31 78 PRO A CA 1
ATOM 563 C C . PRO A 1 78 ? 13.044 0.124 -3.982 1.00 82.31 78 PRO A C 1
ATOM 565 O O . PRO A 1 78 ? 13.561 1.019 -3.307 1.00 82.31 78 PRO A O 1
ATOM 568 N N . PRO A 1 79 ? 13.411 -0.080 -5.259 1.00 86.56 79 PRO A N 1
ATOM 569 C CA . PRO A 1 79 ? 14.377 0.784 -5.921 1.00 86.56 79 PRO A CA 1
ATOM 570 C C . PRO A 1 79 ? 13.848 2.220 -6.047 1.00 86.56 79 PRO A C 1
ATOM 572 O O . PRO A 1 79 ? 12.654 2.433 -6.265 1.00 86.56 79 PRO A O 1
ATOM 575 N N . GLU A 1 80 ? 14.763 3.192 -5.972 1.00 84.62 80 GLU A N 1
ATOM 576 C CA . GLU A 1 80 ? 14.433 4.621 -6.029 1.00 84.62 80 GLU A CA 1
ATOM 577 C C . GLU A 1 80 ? 13.639 4.956 -7.302 1.00 84.62 80 GLU A C 1
ATOM 579 O O . GLU A 1 80 ? 14.089 4.715 -8.426 1.00 84.62 80 GLU A O 1
ATOM 584 N N . GLY A 1 81 ? 12.462 5.549 -7.122 1.00 84.12 81 GLY A N 1
ATOM 585 C CA . GLY A 1 81 ? 11.519 5.898 -8.181 1.00 84.12 81 GLY A CA 1
ATOM 586 C C . GLY A 1 81 ? 10.381 4.893 -8.375 1.00 84.12 81 GLY A C 1
ATOM 587 O O . GLY A 1 81 ? 9.442 5.214 -9.103 1.00 84.12 81 GLY A O 1
ATOM 588 N N . ALA A 1 82 ? 10.427 3.714 -7.744 1.00 86.38 82 ALA A N 1
ATOM 589 C CA . ALA A 1 82 ? 9.339 2.733 -7.800 1.00 86.38 82 ALA A CA 1
ATOM 590 C C . ALA A 1 82 ? 8.300 2.922 -6.684 1.00 86.38 82 ALA A C 1
ATOM 592 O O . ALA A 1 82 ? 7.177 2.442 -6.816 1.00 86.38 82 ALA A O 1
ATOM 593 N N . GLU A 1 83 ? 8.647 3.638 -5.612 1.00 86.00 83 GLU A N 1
ATOM 594 C CA . GLU A 1 83 ? 7.844 3.784 -4.393 1.00 86.00 83 GLU A CA 1
ATOM 595 C C . GLU A 1 83 ? 6.436 4.292 -4.697 1.00 86.00 83 GLU A C 1
ATOM 597 O O . GLU A 1 83 ? 5.453 3.674 -4.303 1.00 86.00 83 GLU A O 1
ATOM 602 N N . LEU A 1 84 ? 6.333 5.402 -5.435 1.00 84.06 84 LEU A N 1
ATOM 603 C CA . LEU A 1 84 ? 5.043 6.025 -5.736 1.00 84.06 84 LEU A CA 1
ATOM 604 C C . LEU A 1 84 ? 4.166 5.117 -6.594 1.00 84.06 84 LEU A C 1
ATOM 606 O O . LEU A 1 84 ? 2.990 4.963 -6.297 1.00 84.06 84 LEU A O 1
ATOM 610 N N . VAL A 1 85 ? 4.745 4.461 -7.602 1.00 88.50 85 VAL A N 1
ATOM 611 C CA . VAL A 1 85 ? 3.992 3.543 -8.463 1.00 88.50 85 VAL A CA 1
ATOM 612 C C . VAL A 1 85 ? 3.465 2.363 -7.657 1.00 88.50 85 VAL A C 1
ATOM 614 O O . VAL A 1 85 ? 2.316 1.980 -7.845 1.00 88.50 85 VAL A O 1
ATOM 617 N N . LEU A 1 86 ? 4.260 1.799 -6.743 1.00 87.06 86 LEU A N 1
ATOM 618 C CA . LEU A 1 86 ? 3.821 0.691 -5.891 1.00 87.06 86 LEU A CA 1
ATOM 619 C C . LEU A 1 86 ? 2.652 1.0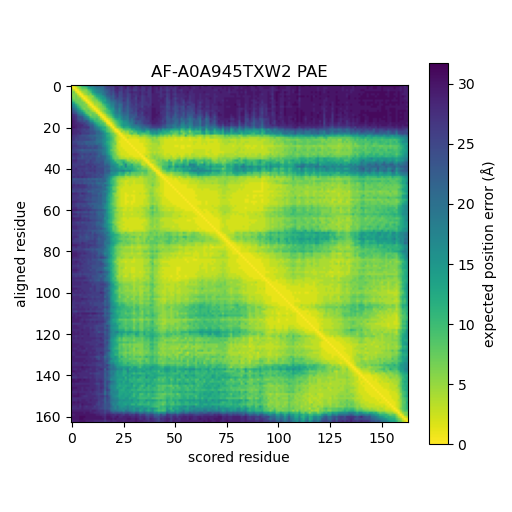97 -4.983 1.00 87.06 86 LEU A C 1
ATOM 621 O O . LEU A 1 86 ? 1.697 0.335 -4.849 1.00 87.06 86 LEU A O 1
ATOM 625 N N . ILE A 1 87 ? 2.698 2.300 -4.406 1.00 85.69 87 ILE A N 1
ATOM 626 C CA . ILE A 1 87 ? 1.638 2.817 -3.528 1.00 85.69 87 ILE A CA 1
ATOM 627 C C . ILE A 1 87 ? 0.382 3.142 -4.321 1.00 85.69 87 ILE A C 1
ATOM 629 O O . ILE A 1 87 ? -0.688 2.655 -3.974 1.00 85.69 87 ILE A O 1
ATOM 633 N N . GLU A 1 88 ? 0.498 3.916 -5.398 1.00 86.81 88 GLU A N 1
ATOM 634 C CA . GLU A 1 88 ? -0.639 4.272 -6.251 1.00 86.81 88 GLU A CA 1
ATOM 635 C C . GLU A 1 88 ? -1.327 3.004 -6.778 1.00 86.81 88 GLU A C 1
ATOM 637 O O . GLU A 1 88 ? -2.539 2.850 -6.641 1.00 86.81 88 GLU A O 1
ATOM 642 N N . SER A 1 89 ? -0.541 2.031 -7.256 1.00 89.56 89 SER A N 1
ATOM 643 C CA . SER A 1 89 ? -1.060 0.739 -7.719 1.00 89.56 89 SER A CA 1
ATOM 644 C C . SER A 1 89 ? -1.790 -0.025 -6.611 1.00 89.56 89 SER A C 1
ATOM 646 O O . SER A 1 89 ? -2.797 -0.682 -6.873 1.00 89.56 89 SER A O 1
ATOM 648 N N . LEU A 1 90 ? -1.299 0.042 -5.370 1.00 87.62 90 LEU A N 1
ATOM 649 C CA . LEU A 1 90 ? -1.945 -0.592 -4.224 1.00 87.62 90 LEU A CA 1
ATOM 650 C C . LEU A 1 90 ? -3.300 0.061 -3.922 1.00 87.62 90 LEU A C 1
ATOM 652 O O . LEU A 1 90 ? -4.289 -0.655 -3.787 1.00 87.62 90 LEU A O 1
ATOM 656 N N . PHE A 1 91 ? -3.368 1.392 -3.874 1.00 86.00 91 PHE A N 1
ATOM 657 C CA . PHE A 1 91 ? -4.612 2.128 -3.612 1.00 86.00 91 PHE A CA 1
ATOM 658 C C . PHE A 1 91 ? -5.641 2.000 -4.745 1.00 86.00 91 PHE A C 1
ATOM 660 O O . PHE A 1 91 ? -6.845 1.984 -4.479 1.00 86.00 91 PHE A O 1
ATOM 667 N N . ASP A 1 92 ? -5.193 1.864 -5.994 1.00 88.44 92 ASP A N 1
ATOM 668 C CA . ASP A 1 92 ? -6.077 1.669 -7.148 1.00 88.44 92 ASP A CA 1
ATOM 669 C C . ASP A 1 92 ? -6.667 0.250 -7.215 1.00 88.44 92 ASP A C 1
ATOM 671 O O . ASP A 1 92 ? -7.777 0.052 -7.727 1.00 88.44 92 ASP A O 1
ATOM 675 N N . CYS A 1 93 ? -5.943 -0.745 -6.696 1.00 89.00 93 CYS A N 1
ATOM 676 C CA . CYS A 1 93 ? -6.295 -2.156 -6.839 1.00 89.00 93 CYS A CA 1
ATOM 677 C C . CYS A 1 93 ? -6.845 -2.821 -5.578 1.00 89.00 93 CYS A C 1
ATOM 679 O O . CYS A 1 93 ? -7.563 -3.817 -5.701 1.00 89.00 93 CYS A O 1
ATOM 681 N N . VAL A 1 94 ? -6.519 -2.307 -4.392 1.00 87.19 94 VAL A N 1
ATOM 682 C CA . VAL A 1 94 ? -6.879 -2.895 -3.098 1.00 87.19 94 VAL A CA 1
ATOM 683 C C . VAL A 1 94 ? -7.728 -1.911 -2.304 1.00 87.19 94 VAL A C 1
ATOM 685 O O . VAL A 1 94 ? -7.420 -0.726 -2.199 1.00 87.19 94 VAL A O 1
ATOM 688 N N . ASP A 1 95 ? -8.808 -2.409 -1.699 1.00 87.12 95 ASP A N 1
ATOM 689 C CA . ASP A 1 95 ? -9.579 -1.615 -0.742 1.00 87.12 95 ASP A CA 1
ATOM 690 C C . ASP A 1 95 ? -8.805 -1.533 0.579 1.00 87.12 95 ASP A C 1
ATOM 692 O O . ASP A 1 95 ? -8.939 -2.379 1.464 1.00 87.12 95 ASP A O 1
ATOM 696 N N . MET A 1 96 ? -7.972 -0.499 0.699 1.00 83.50 96 MET A N 1
ATOM 697 C CA . MET A 1 96 ? -7.105 -0.280 1.859 1.00 83.50 96 MET A CA 1
ATOM 698 C C . MET A 1 96 ? -7.875 -0.152 3.174 1.00 83.50 96 MET A C 1
ATOM 700 O O . MET A 1 96 ? -7.369 -0.546 4.226 1.00 83.50 96 MET A O 1
ATOM 704 N N . ASN A 1 97 ? -9.122 0.325 3.127 1.00 84.06 97 ASN A N 1
ATOM 705 C CA . ASN A 1 97 ? -9.970 0.377 4.311 1.00 84.06 97 ASN A CA 1
ATOM 706 C C . ASN A 1 97 ? -10.403 -1.024 4.734 1.00 84.06 97 ASN A C 1
ATOM 708 O O . ASN A 1 97 ? -10.332 -1.347 5.916 1.00 84.06 97 ASN A O 1
ATOM 712 N N . GLN A 1 98 ? -10.823 -1.875 3.794 1.00 84.56 98 GLN A N 1
ATOM 713 C CA . GLN A 1 98 ? -11.138 -3.273 4.114 1.00 84.56 98 GLN A CA 1
ATOM 714 C C . GLN A 1 98 ? -9.901 -4.046 4.570 1.00 84.56 98 GLN A C 1
ATOM 716 O O . GLN A 1 98 ? -9.988 -4.785 5.547 1.00 84.56 98 GLN A O 1
ATOM 721 N N . LEU A 1 99 ? -8.743 -3.810 3.949 1.00 83.31 99 LEU A N 1
ATOM 722 C CA . LEU A 1 99 ? -7.478 -4.417 4.364 1.00 83.31 99 LEU A CA 1
ATOM 723 C C . LEU A 1 99 ? -7.134 -4.063 5.820 1.00 83.31 99 LEU A C 1
ATOM 725 O O . LEU A 1 99 ? -6.766 -4.930 6.613 1.00 83.31 99 LEU A O 1
ATOM 729 N N . MET A 1 100 ? -7.311 -2.793 6.196 1.00 84.38 100 MET A N 1
ATOM 730 C CA . MET A 1 100 ? -7.117 -2.330 7.569 1.00 84.38 100 MET A CA 1
ATOM 731 C C . MET A 1 100 ? -8.118 -2.969 8.535 1.00 84.38 100 MET A C 1
ATOM 733 O O . MET A 1 100 ? -7.725 -3.409 9.616 1.00 84.38 100 MET A O 1
ATOM 737 N N . VAL A 1 101 ? -9.395 -3.062 8.150 1.00 87.31 101 VAL A N 1
ATOM 738 C CA . VAL A 1 101 ? -10.425 -3.734 8.956 1.00 87.31 101 VAL A CA 1
ATOM 739 C C . VAL A 1 101 ? -10.048 -5.191 9.208 1.00 87.31 101 VAL A C 1
ATOM 741 O O . VAL A 1 101 ? -10.042 -5.629 10.360 1.00 87.31 101 VAL A O 1
ATOM 744 N N . ASP A 1 102 ? -9.693 -5.925 8.156 1.00 87.19 102 ASP A N 1
ATOM 745 C CA . ASP A 1 102 ? -9.331 -7.338 8.239 1.00 87.19 102 ASP A CA 1
ATOM 746 C C . ASP A 1 102 ? -8.098 -7.547 9.127 1.00 87.19 102 ASP A C 1
ATOM 748 O O . ASP A 1 102 ? -8.101 -8.437 9.983 1.00 87.19 102 ASP A O 1
ATOM 752 N N . SER A 1 103 ? -7.085 -6.681 9.004 1.00 83.06 103 SER A N 1
ATOM 753 C CA . SER A 1 103 ? -5.899 -6.698 9.868 1.00 83.06 103 SER A CA 1
ATOM 754 C C . SER A 1 103 ? -6.254 -6.457 11.337 1.00 83.06 103 SER A C 1
ATOM 756 O O . SER A 1 103 ? -5.821 -7.203 12.214 1.00 83.06 103 SER A O 1
ATOM 758 N N . MET A 1 104 ? -7.077 -5.449 11.636 1.00 83.50 104 MET A N 1
ATOM 759 C CA . MET A 1 104 ? -7.477 -5.139 13.014 1.00 83.50 104 MET A CA 1
ATOM 760 C C . MET A 1 104 ? -8.307 -6.265 13.639 1.00 83.50 104 MET A C 1
ATOM 762 O O . MET A 1 104 ? -8.134 -6.592 14.816 1.00 83.50 104 MET A O 1
ATOM 766 N N . VAL A 1 105 ? -9.200 -6.881 12.862 1.00 87.00 105 VAL A N 1
ATOM 767 C CA . VAL A 1 105 ? -9.992 -8.035 13.309 1.00 87.00 105 VAL A CA 1
ATOM 768 C C . VAL A 1 105 ? -9.095 -9.248 13.553 1.00 87.00 105 VAL A C 1
ATOM 770 O O . VAL A 1 105 ? -9.288 -9.956 14.547 1.00 87.00 105 VAL A O 1
ATOM 773 N N . ALA A 1 106 ? -8.092 -9.479 12.701 1.00 85.69 106 ALA A N 1
ATOM 774 C CA . ALA A 1 106 ? -7.097 -10.530 12.903 1.00 85.69 106 ALA A CA 1
ATOM 775 C C . ALA A 1 106 ? -6.290 -10.323 14.199 1.00 85.69 106 ALA A C 1
ATOM 777 O O . ALA A 1 106 ? -6.043 -11.290 14.927 1.00 85.69 106 ALA A O 1
ATOM 778 N N . ASP A 1 107 ? -5.984 -9.070 14.542 1.00 84.50 107 ASP A N 1
ATOM 779 C CA . ASP A 1 107 ? -5.306 -8.678 15.786 1.00 84.50 107 ASP A CA 1
ATOM 780 C C . ASP A 1 107 ? -6.216 -8.697 17.030 1.00 84.50 107 ASP A C 1
ATOM 782 O O . ASP A 1 107 ? -5.743 -8.579 18.167 1.00 84.50 107 ASP A O 1
ATOM 786 N N . GLY A 1 108 ? -7.520 -8.924 16.845 1.00 82.06 108 GLY A N 1
ATOM 787 C CA . GLY A 1 108 ? -8.486 -9.158 17.917 1.00 82.06 108 GLY A CA 1
ATOM 788 C C . GLY A 1 108 ? -9.425 -7.994 18.226 1.00 82.06 108 GLY A C 1
ATOM 789 O O . GLY A 1 108 ? -10.156 -8.083 19.217 1.00 82.06 108 GLY A O 1
ATOM 790 N N . ALA A 1 109 ? -9.442 -6.938 17.407 1.00 84.38 109 ALA A N 1
ATOM 791 C CA . ALA A 1 109 ? -10.499 -5.931 17.456 1.00 84.38 109 ALA A CA 1
ATOM 792 C C . ALA A 1 109 ? -11.846 -6.544 17.047 1.00 84.38 109 ALA A C 1
ATOM 794 O O . ALA A 1 109 ? -11.918 -7.524 16.298 1.00 84.38 109 ALA A O 1
ATOM 795 N N . THR A 1 110 ? -12.947 -5.972 17.528 1.00 87.94 110 THR A N 1
ATOM 796 C CA . THR A 1 110 ? -14.259 -6.333 16.985 1.00 87.94 110 THR A CA 1
ATOM 797 C C . THR A 1 110 ? -14.445 -5.729 15.592 1.00 87.94 110 THR A C 1
ATOM 799 O O . THR A 1 110 ? -13.869 -4.693 15.271 1.00 87.94 110 THR A O 1
ATOM 802 N N . GLN A 1 111 ? -15.299 -6.352 14.773 1.00 87.88 111 GLN A N 1
ATOM 803 C CA . GLN A 1 111 ? -15.656 -5.833 13.446 1.00 87.88 111 GLN A CA 1
ATOM 804 C C . GLN A 1 111 ? -16.142 -4.374 13.510 1.00 87.88 111 GLN A C 1
ATOM 806 O O . GLN A 1 111 ? -15.768 -3.565 12.674 1.00 87.88 111 GLN A O 1
ATOM 811 N N . GLU A 1 112 ? -16.954 -4.033 14.515 1.00 86.50 112 GLU A N 1
ATOM 812 C CA . GLU A 1 112 ? -17.527 -2.690 14.676 1.00 86.50 112 GLU A CA 1
ATOM 813 C C . GLU A 1 112 ? -16.460 -1.646 15.042 1.00 86.50 112 GLU A C 1
ATOM 815 O O . GLU A 1 112 ? -16.468 -0.540 14.505 1.00 86.50 112 GLU A O 1
ATOM 820 N N . GLU A 1 113 ? -15.505 -2.002 15.905 1.00 83.75 113 GLU A N 1
ATOM 821 C CA . GLU A 1 113 ? -14.373 -1.131 16.248 1.00 83.75 113 GLU A CA 1
ATOM 822 C C . GLU A 1 113 ? -13.432 -0.939 15.057 1.00 83.75 113 GLU A C 1
ATOM 824 O O . GLU A 1 113 ? -13.015 0.186 14.784 1.00 83.75 113 GLU A O 1
ATOM 829 N N . ALA A 1 114 ? -13.134 -2.018 14.330 1.00 85.75 114 ALA A N 1
ATOM 830 C CA . ALA A 1 114 ? -12.274 -1.993 13.154 1.00 85.75 114 ALA A CA 1
ATOM 831 C C . ALA A 1 114 ? -12.884 -1.147 12.025 1.00 85.75 114 ALA A C 1
ATOM 833 O O . ALA A 1 114 ? -12.212 -0.274 11.484 1.00 85.75 114 ALA A O 1
ATOM 834 N N . GLU A 1 115 ? -14.171 -1.335 11.715 1.00 86.38 115 GLU A N 1
ATOM 835 C CA . GLU A 1 115 ? -14.888 -0.529 10.716 1.00 86.38 115 GLU A CA 1
ATOM 836 C C . GLU A 1 115 ? -14.981 0.945 11.115 1.00 86.38 115 GLU A C 1
ATOM 838 O O . GLU A 1 115 ? -14.855 1.823 10.262 1.00 86.38 115 GLU A O 1
ATOM 843 N N . CYS A 1 116 ? -15.184 1.233 12.404 1.00 86.25 116 CYS A N 1
ATOM 844 C CA . CYS A 1 116 ? -15.195 2.606 12.894 1.00 86.25 116 CYS A CA 1
ATOM 845 C C . CYS A 1 116 ? -13.818 3.257 12.718 1.00 86.25 116 CYS A C 1
ATOM 847 O O . CYS A 1 116 ? -13.728 4.371 12.206 1.00 86.25 116 CYS A O 1
ATOM 849 N N . PHE A 1 117 ? -12.749 2.558 13.110 1.00 83.62 117 PHE A N 1
ATOM 850 C CA . PHE A 1 117 ? -11.392 3.090 13.049 1.00 83.62 117 PHE A CA 1
ATOM 851 C C . PHE A 1 117 ? -10.913 3.279 11.606 1.00 83.62 117 PHE A C 1
ATOM 853 O O . PHE A 1 117 ? -10.455 4.364 11.257 1.00 83.62 117 PHE A O 1
ATOM 860 N N . ALA A 1 118 ? -11.096 2.270 10.750 1.00 82.19 118 ALA A N 1
ATOM 861 C CA . ALA A 1 118 ? -10.768 2.365 9.331 1.00 82.19 118 ALA A CA 1
ATOM 862 C C . ALA A 1 118 ? -11.619 3.428 8.622 1.00 82.19 118 ALA A C 1
ATOM 864 O O . ALA A 1 118 ? -11.118 4.155 7.780 1.00 82.19 118 ALA A O 1
ATOM 865 N N . GLY A 1 119 ? -12.894 3.584 8.993 1.00 80.75 119 GLY A N 1
ATOM 866 C CA . GLY A 1 119 ? -13.762 4.622 8.430 1.00 80.75 119 GLY A CA 1
ATOM 867 C C . GLY A 1 119 ? -13.435 6.049 8.886 1.00 80.75 119 GLY A C 1
ATOM 868 O O . GLY A 1 119 ? -13.890 7.002 8.251 1.00 80.75 119 GLY A O 1
ATOM 869 N N . ALA A 1 120 ? -12.684 6.211 9.978 1.00 81.88 1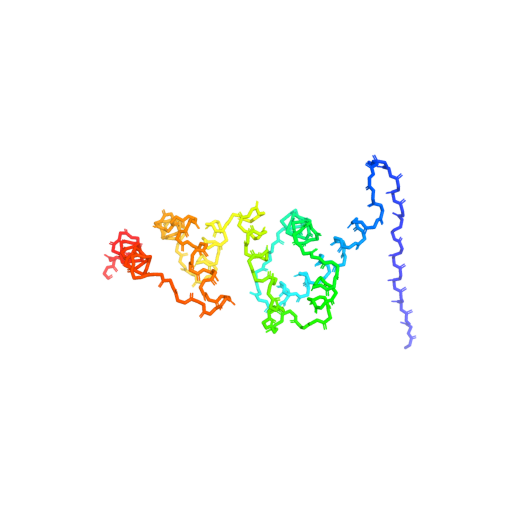20 ALA A N 1
ATOM 870 C CA . ALA A 1 120 ? -12.229 7.509 10.470 1.00 81.88 120 ALA A CA 1
ATOM 871 C C . ALA A 1 120 ? -10.960 8.006 9.754 1.00 81.88 120 ALA A C 1
ATOM 873 O O . ALA A 1 120 ? -10.673 9.202 9.800 1.00 81.88 120 ALA A O 1
ATOM 874 N N . LEU A 1 121 ? -10.228 7.110 9.085 1.00 79.44 121 LEU A N 1
ATOM 875 C CA . LEU A 1 121 ? -9.107 7.448 8.215 1.00 79.44 121 LEU A CA 1
ATOM 876 C C . LEU A 1 121 ? -9.597 7.428 6.765 1.00 79.44 121 LEU A C 1
ATOM 878 O O . LEU A 1 121 ? -10.011 6.400 6.239 1.00 79.44 121 LEU A O 1
ATOM 882 N N . ASP A 1 122 ? -9.597 8.580 6.105 1.00 79.44 122 ASP A N 1
ATOM 883 C CA . ASP A 1 122 ? -9.899 8.628 4.678 1.00 79.44 122 ASP A CA 1
ATOM 884 C C . ASP A 1 122 ? -8.714 8.114 3.837 1.00 79.44 122 ASP A C 1
ATOM 886 O O . ASP A 1 122 ? -7.573 8.046 4.298 1.00 79.44 122 ASP A O 1
ATOM 890 N N . ALA A 1 123 ? -8.993 7.739 2.585 1.00 77.88 123 ALA A N 1
ATOM 891 C CA . ALA A 1 123 ? -7.997 7.147 1.695 1.00 77.88 123 ALA A CA 1
ATOM 892 C C . ALA A 1 123 ? -6.807 8.083 1.411 1.00 77.88 123 ALA A C 1
ATOM 894 O O . ALA A 1 123 ? -5.686 7.601 1.318 1.00 77.88 123 ALA A O 1
ATOM 895 N N . GLU A 1 124 ? -7.028 9.400 1.339 1.00 81.50 124 GLU A N 1
ATOM 896 C CA . GLU A 1 124 ? -5.969 10.395 1.102 1.00 81.50 124 GLU A CA 1
ATOM 897 C C . GLU A 1 124 ? -5.031 10.493 2.316 1.00 81.50 124 GLU A C 1
ATOM 899 O O . GLU A 1 124 ? -3.807 10.538 2.174 1.00 81.50 124 GLU A O 1
ATOM 904 N N . THR A 1 125 ? -5.595 10.437 3.526 1.00 80.19 125 THR A N 1
ATOM 905 C CA . THR A 1 125 ? -4.829 10.350 4.774 1.00 80.19 125 THR A CA 1
ATOM 906 C C . THR A 1 125 ? -3.991 9.066 4.833 1.00 80.19 125 THR A C 1
ATOM 908 O O . THR A 1 125 ? -2.815 9.113 5.203 1.00 80.19 125 THR A O 1
ATOM 911 N N . LEU A 1 126 ? -4.560 7.919 4.444 1.00 81.38 126 LEU A N 1
ATOM 912 C CA . LEU A 1 126 ? -3.837 6.642 4.399 1.00 81.38 126 LEU A CA 1
ATOM 913 C C . LEU A 1 126 ? -2.714 6.643 3.357 1.00 81.38 126 LEU A C 1
ATOM 915 O O . LEU A 1 126 ? -1.610 6.184 3.646 1.00 81.38 126 LEU A O 1
ATOM 919 N N . GLU A 1 127 ? -2.975 7.182 2.171 1.00 82.31 127 GLU A N 1
ATOM 920 C CA . GLU A 1 127 ? -2.005 7.283 1.078 1.00 82.31 127 GLU A CA 1
ATOM 921 C C . GLU A 1 127 ? -0.834 8.192 1.460 1.00 82.31 127 GLU A C 1
ATOM 923 O O . GLU A 1 127 ? 0.333 7.843 1.267 1.00 82.31 127 GLU A O 1
ATOM 928 N N . THR A 1 128 ? -1.128 9.328 2.094 1.00 83.12 128 THR A N 1
ATOM 929 C CA . THR A 1 128 ? -0.115 10.260 2.608 1.00 83.12 128 THR A CA 1
ATOM 930 C C . THR A 1 128 ? 0.757 9.593 3.672 1.00 83.12 128 THR A C 1
ATOM 932 O O . THR A 1 128 ? 1.981 9.714 3.649 1.00 83.12 128 THR A O 1
ATOM 935 N N . MET A 1 129 ? 0.148 8.832 4.585 1.00 82.00 129 MET A N 1
ATOM 936 C CA . MET A 1 129 ? 0.892 8.095 5.605 1.00 82.00 129 MET A CA 1
ATOM 937 C C . MET A 1 129 ? 1.807 7.036 4.972 1.00 82.00 129 MET A C 1
ATOM 939 O O . MET A 1 129 ? 3.003 7.014 5.256 1.00 82.00 129 MET A O 1
ATOM 943 N N . MET A 1 130 ? 1.286 6.199 4.070 1.00 81.81 130 MET A N 1
ATOM 944 C CA . MET A 1 130 ? 2.072 5.130 3.437 1.00 81.81 130 MET A CA 1
ATOM 945 C C . MET A 1 130 ? 3.176 5.666 2.521 1.00 81.81 130 MET A C 1
ATOM 947 O O . MET A 1 130 ? 4.286 5.135 2.525 1.00 81.81 130 MET A O 1
ATOM 951 N N . SER A 1 131 ? 2.913 6.744 1.781 1.00 81.12 131 SER A N 1
ATOM 952 C CA . SER A 1 131 ? 3.926 7.409 0.951 1.00 81.12 131 SER A CA 1
ATOM 953 C C . SER A 1 131 ? 5.030 8.050 1.771 1.00 81.12 131 SER A C 1
ATOM 955 O O . SER A 1 131 ? 6.196 7.939 1.387 1.00 81.12 131 SER A O 1
ATOM 957 N N . SER A 1 132 ? 4.713 8.645 2.921 1.00 81.94 132 SER A N 1
ATOM 958 C CA . SER A 1 132 ? 5.742 9.185 3.812 1.00 81.94 132 SER A CA 1
ATOM 959 C C . SER A 1 132 ? 6.673 8.101 4.365 1.00 81.94 132 SER A C 1
ATOM 961 O O . SER A 1 132 ? 7.891 8.279 4.338 1.00 81.94 132 SER A O 1
ATOM 963 N N . GLU A 1 133 ? 6.127 6.950 4.772 1.00 79.62 133 GLU A N 1
ATOM 964 C CA . GLU A 1 133 ? 6.906 5.813 5.284 1.00 79.62 133 GLU A CA 1
ATOM 965 C C . GLU A 1 133 ? 7.808 5.205 4.201 1.00 79.62 133 GLU A C 1
ATOM 967 O O . GLU A 1 133 ? 8.992 4.976 4.438 1.00 79.62 133 GLU A O 1
ATOM 972 N N . LEU A 1 134 ? 7.281 5.001 2.989 1.00 74.44 134 LEU A N 1
ATOM 973 C CA . LEU A 1 134 ? 8.027 4.374 1.892 1.00 74.44 134 LEU A CA 1
ATOM 974 C C . LEU A 1 134 ? 9.063 5.300 1.250 1.00 74.44 134 LEU A C 1
ATOM 976 O O . LEU A 1 134 ? 10.150 4.857 0.896 1.00 74.44 134 LEU A O 1
ATOM 980 N N . THR A 1 135 ? 8.758 6.590 1.106 1.00 76.25 135 THR A N 1
ATOM 981 C CA . THR A 1 135 ? 9.695 7.555 0.500 1.00 76.25 135 THR A CA 1
ATOM 982 C C . THR A 1 135 ? 10.645 8.185 1.519 1.00 76.25 135 THR A C 1
ATOM 984 O O . THR A 1 135 ? 11.574 8.904 1.141 1.00 76.25 135 THR A O 1
ATOM 987 N N . GLY A 1 136 ? 10.394 7.989 2.819 1.00 76.00 136 GLY A N 1
ATOM 988 C CA . GLY A 1 136 ? 11.089 8.679 3.906 1.00 76.00 136 GLY A CA 1
ATOM 989 C C . GLY A 1 136 ? 10.901 10.202 3.893 1.00 76.00 136 GLY A C 1
ATOM 990 O O . GLY A 1 136 ? 11.696 10.923 4.504 1.00 76.00 136 GLY A O 1
ATOM 991 N N . THR A 1 137 ? 9.907 10.707 3.156 1.00 78.44 137 THR A N 1
ATOM 992 C CA . THR A 1 137 ? 9.598 12.137 3.076 1.00 78.44 137 THR A CA 1
ATOM 993 C C . THR A 1 137 ? 8.540 12.469 4.112 1.00 78.44 137 THR A C 1
ATOM 995 O O . THR A 1 137 ? 7.396 12.045 3.982 1.00 78.44 137 THR A O 1
ATOM 998 N N . ASP A 1 138 ? 8.918 13.253 5.124 1.00 78.56 138 ASP A N 1
ATOM 999 C CA . ASP A 1 138 ? 7.969 13.717 6.135 1.00 78.56 138 ASP A CA 1
ATOM 1000 C C . ASP A 1 138 ? 6.814 14.496 5.470 1.00 78.56 138 ASP A C 1
ATOM 1002 O O . ASP A 1 138 ? 7.073 15.344 4.597 1.00 78.56 138 ASP A O 1
ATOM 1006 N N . PRO A 1 139 ? 5.556 14.254 5.885 1.00 76.06 139 PRO A N 1
ATOM 1007 C CA . PRO A 1 139 ? 4.429 15.041 5.419 1.00 76.06 139 PRO A CA 1
ATOM 1008 C C . PRO A 1 139 ? 4.608 16.514 5.802 1.00 76.06 139 PRO A C 1
ATOM 1010 O O . PRO A 1 139 ? 5.353 16.885 6.716 1.00 76.06 139 PRO A O 1
ATOM 1013 N N . SER A 1 140 ? 3.921 17.404 5.093 1.00 82.81 140 SER A N 1
ATOM 1014 C CA . SER A 1 140 ? 3.909 18.812 5.470 1.00 82.81 140 SER A CA 1
ATOM 1015 C C . SER A 1 140 ? 3.292 18.997 6.867 1.00 82.81 140 SER A C 1
ATOM 1017 O O . SER A 1 140 ? 2.473 18.190 7.303 1.00 82.81 140 SER A O 1
ATOM 1019 N N . PRO A 1 141 ? 3.599 20.100 7.575 1.00 82.81 141 PRO A N 1
ATOM 1020 C CA . PRO A 1 141 ? 3.027 20.3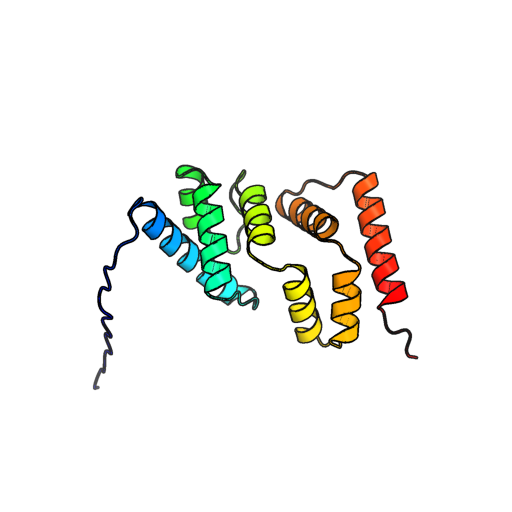43 8.900 1.00 82.81 141 PRO A CA 1
ATOM 1021 C C . PRO A 1 141 ? 1.489 20.369 8.933 1.00 82.81 141 PRO A C 1
ATOM 1023 O O . PRO A 1 141 ? 0.898 20.100 9.973 1.00 82.81 141 PRO A O 1
ATOM 1026 N N . GLU A 1 142 ? 0.842 20.727 7.817 1.00 83.50 142 GLU A N 1
ATOM 1027 C CA . GLU A 1 142 ? -0.623 20.711 7.699 1.00 83.50 142 GLU A CA 1
ATOM 1028 C C . GLU A 1 142 ? -1.157 19.272 7.577 1.00 83.50 142 GLU A C 1
ATOM 1030 O O . GLU A 1 142 ? -2.160 18.940 8.208 1.00 83.50 142 GLU A O 1
ATOM 1035 N N . GLU A 1 143 ? -0.465 18.409 6.828 1.00 82.44 143 GLU A N 1
ATOM 1036 C CA . GLU A 1 143 ? -0.788 16.982 6.679 1.00 82.44 143 GLU A CA 1
ATOM 1037 C C . GLU A 1 143 ? -0.518 16.203 7.974 1.00 82.44 143 GLU A C 1
ATOM 1039 O O . GLU A 1 143 ? -1.350 15.399 8.386 1.00 82.44 143 GLU A O 1
ATOM 1044 N N . GLU A 1 144 ? 0.580 16.492 8.681 1.00 82.38 144 GLU A N 1
ATOM 1045 C CA . GLU A 1 144 ? 0.857 15.919 10.007 1.00 82.38 144 GLU A CA 1
ATOM 1046 C C . GLU A 1 144 ? -0.242 16.265 11.026 1.00 82.38 144 GLU A C 1
ATOM 1048 O O . GLU A 1 144 ? -0.668 15.410 11.805 1.00 82.38 144 GLU A O 1
ATOM 1053 N N . GLU A 1 145 ? -0.717 17.518 11.039 1.00 82.69 145 GLU A N 1
ATOM 1054 C CA . GLU A 1 145 ? -1.795 17.947 11.937 1.00 82.69 145 GLU A CA 1
ATOM 1055 C C . GLU A 1 145 ? -3.124 17.267 11.578 1.00 82.69 145 GLU A C 1
ATOM 1057 O O . GLU A 1 145 ? -3.852 16.848 12.481 1.00 82.69 145 GLU A O 1
ATOM 1062 N N . ALA A 1 146 ? -3.419 17.106 10.284 1.00 81.56 146 ALA A N 1
ATOM 1063 C CA . ALA A 1 146 ? -4.599 16.387 9.809 1.00 81.56 146 ALA A CA 1
ATOM 1064 C C . ALA A 1 146 ? -4.552 14.896 10.182 1.00 81.56 146 ALA A C 1
ATOM 1066 O O . ALA A 1 146 ? -5.515 14.389 10.760 1.00 81.56 146 ALA A O 1
ATOM 1067 N N . LEU A 1 147 ? -3.418 14.225 9.954 1.00 79.62 147 LEU A N 1
ATOM 1068 C CA . LEU A 1 147 ? -3.189 12.825 10.322 1.00 79.62 147 LEU A CA 1
ATOM 1069 C C . LEU A 1 147 ? -3.348 12.621 11.835 1.00 79.62 147 LEU A C 1
ATOM 1071 O O . LEU A 1 147 ? -4.057 11.719 12.286 1.00 79.62 147 LEU A O 1
ATOM 1075 N N . ALA A 1 148 ? -2.737 13.496 12.640 1.00 82.25 148 ALA A N 1
ATOM 1076 C CA . ALA A 1 148 ? -2.860 13.449 14.092 1.00 82.25 148 ALA A CA 1
ATOM 1077 C C . ALA A 1 148 ? -4.303 13.699 14.555 1.00 82.25 148 ALA A C 1
ATOM 1079 O O . ALA A 1 148 ? -4.777 13.024 15.470 1.00 82.25 148 ALA A O 1
ATOM 1080 N N . ALA A 1 149 ? -5.017 14.643 13.938 1.00 84.12 149 ALA A N 1
ATOM 1081 C CA . ALA A 1 149 ? -6.413 14.918 14.257 1.00 84.12 149 ALA A CA 1
ATOM 1082 C C . ALA A 1 149 ? -7.318 13.722 13.930 1.00 84.12 149 ALA A C 1
ATOM 1084 O O . ALA A 1 149 ? -8.100 13.321 14.792 1.00 84.12 149 ALA A O 1
ATOM 1085 N N . ALA A 1 150 ? -7.161 13.123 12.746 1.00 81.56 150 ALA A N 1
ATOM 1086 C CA . ALA A 1 150 ? -7.920 11.952 12.312 1.00 81.56 150 ALA A CA 1
ATOM 1087 C C . ALA A 1 150 ? -7.665 10.747 13.231 1.00 81.56 150 ALA A C 1
ATOM 1089 O O . ALA A 1 150 ? -8.607 10.134 13.732 1.00 81.56 150 ALA A O 1
ATOM 1090 N N . PHE A 1 151 ? -6.400 10.472 13.563 1.00 80.75 151 PHE A N 1
ATOM 1091 C CA . PHE A 1 151 ? -6.039 9.400 14.492 1.00 80.75 151 PHE A CA 1
ATOM 1092 C C . PHE A 1 151 ? -6.617 9.621 15.898 1.00 80.75 151 PHE A C 1
ATOM 1094 O O . PHE A 1 151 ? -7.149 8.698 16.519 1.00 80.75 151 PHE A O 1
ATOM 1101 N N . PHE A 1 152 ? -6.536 10.847 16.426 1.00 81.50 152 PHE A N 1
ATOM 1102 C CA . PHE A 1 152 ? -7.104 11.170 17.737 1.00 81.50 152 PHE A CA 1
ATOM 1103 C C . PHE A 1 152 ? -8.627 11.046 17.724 1.00 81.50 152 PHE A C 1
ATOM 1105 O O . PHE A 1 152 ? -9.201 10.498 18.664 1.00 81.50 152 PHE A O 1
ATOM 1112 N N . GLU A 1 153 ? -9.289 11.532 16.676 1.00 80.81 153 GLU A N 1
ATOM 1113 C CA . GLU A 1 153 ? -10.734 11.405 16.513 1.00 80.81 153 GLU A CA 1
ATOM 1114 C C . GLU A 1 153 ? -11.159 9.937 16.459 1.00 80.81 153 GLU A C 1
ATOM 1116 O O . GLU A 1 153 ? -12.037 9.546 17.232 1.00 80.81 153 GLU A O 1
ATOM 1121 N N . ALA A 1 154 ? -10.486 9.110 15.654 1.00 80.19 154 ALA A N 1
ATOM 1122 C CA . ALA A 1 154 ? -10.700 7.666 15.590 1.00 80.19 154 ALA A CA 1
ATOM 1123 C C . ALA A 1 154 ? -10.545 7.016 16.973 1.00 80.19 154 ALA A C 1
ATOM 1125 O O . ALA A 1 154 ? -11.420 6.286 17.433 1.00 80.19 154 ALA A O 1
ATOM 1126 N N . MET A 1 155 ? -9.482 7.347 17.711 1.00 79.19 155 MET A N 1
ATOM 1127 C CA . MET A 1 155 ? -9.262 6.812 19.058 1.00 79.19 155 MET A CA 1
ATOM 1128 C C . MET A 1 155 ? -10.361 7.225 20.052 1.00 79.19 155 MET A C 1
ATOM 1130 O O . MET A 1 155 ? -10.774 6.418 20.883 1.00 79.19 155 MET A O 1
ATOM 1134 N N . PHE A 1 156 ? -10.845 8.468 19.989 1.00 78.56 156 PHE A N 1
ATOM 1135 C CA . PHE A 1 156 ? -11.879 8.973 20.901 1.00 78.56 156 PHE A CA 1
ATOM 1136 C C . PHE A 1 156 ? -13.290 8.483 20.567 1.00 78.56 156 PHE A C 1
ATOM 1138 O O . PHE A 1 156 ? -14.127 8.407 21.468 1.00 78.56 156 PHE A O 1
ATOM 1145 N N . THR A 1 157 ? -13.573 8.213 19.294 1.00 79.75 157 THR A N 1
ATOM 1146 C CA . THR A 1 157 ? -14.914 7.851 18.813 1.00 79.75 157 THR A CA 1
ATOM 1147 C C . THR A 1 157 ? -15.100 6.347 18.652 1.00 79.75 157 THR A C 1
ATOM 1149 O O . THR A 1 157 ? -16.191 5.852 18.927 1.00 79.75 157 THR A O 1
ATOM 1152 N N . CYS A 1 158 ? -14.040 5.634 18.268 1.00 80.75 158 CYS A N 1
ATOM 1153 C CA . CYS A 1 158 ? -14.049 4.203 17.970 1.00 80.75 158 CYS A CA 1
ATOM 1154 C C . CYS A 1 158 ? -13.357 3.356 19.039 1.00 80.75 158 CYS A C 1
ATOM 1156 O O . CYS A 1 158 ? -13.605 2.157 19.124 1.00 80.75 158 CYS A O 1
ATOM 1158 N N . GLY A 1 159 ? -12.503 3.958 19.875 1.00 65.69 159 GLY A N 1
ATOM 1159 C CA . GLY A 1 159 ? -11.948 3.280 21.037 1.00 65.69 159 GLY A CA 1
ATOM 1160 C C . GLY A 1 159 ? -13.048 3.029 22.060 1.00 65.69 159 GLY A C 1
ATOM 1161 O O . GLY A 1 159 ? -13.604 3.976 22.622 1.00 65.69 159 GLY A O 1
ATOM 1162 N N . SER A 1 160 ? -13.357 1.760 22.326 1.00 59.00 160 SER A N 1
ATOM 1163 C CA . SER A 1 160 ? -14.245 1.379 23.417 1.00 59.00 160 SER A CA 1
ATOM 1164 C C . SER A 1 160 ? -13.674 1.903 24.742 1.00 59.00 160 SER A C 1
ATOM 1166 O O . SER A 1 160 ? -12.822 1.277 25.373 1.00 59.00 160 SER A O 1
ATOM 1168 N N . PHE A 1 161 ? -14.159 3.047 25.218 1.00 49.44 161 PHE A N 1
ATOM 1169 C CA . PHE A 1 161 ? -14.167 3.340 26.649 1.00 49.44 161 PHE A CA 1
ATOM 1170 C C . PHE A 1 161 ? -15.288 2.511 27.293 1.00 49.44 161 PHE A C 1
ATOM 1172 O O . PHE A 1 161 ? -16.232 3.062 27.852 1.00 49.44 161 PHE A O 1
ATOM 1179 N N . ASP A 1 162 ? -15.204 1.187 27.170 1.00 44.03 162 ASP A N 1
ATOM 1180 C CA . ASP A 1 162 ? -15.912 0.278 28.061 1.00 44.03 162 ASP A CA 1
ATOM 1181 C C . ASP A 1 162 ? -14.925 -0.094 29.180 1.00 44.03 162 ASP A C 1
ATOM 1183 O O . ASP A 1 162 ? -13.790 -0.503 28.931 1.00 44.03 162 ASP A O 1
ATOM 1187 N N . GLU A 1 163 ? -15.347 0.210 30.406 1.00 38.72 163 GLU A N 1
ATOM 1188 C CA . GLU A 1 163 ? -14.602 0.190 31.676 1.00 38.72 163 GLU A CA 1
ATOM 1189 C C . GLU A 1 163 ? -14.018 -1.175 32.089 1.00 38.72 163 GLU A C 1
ATOM 1191 O O . GLU A 1 163 ? -14.658 -2.225 31.847 1.00 38.72 163 GLU A O 1
#

Solvent-accessible surface area (backbone atoms only — not comparable to full-atom values): 9631 Å² total; per-residue (Å²): 142,83,86,82,82,83,81,80,86,83,77,89,80,89,76,87,79,92,76,58,86,61,57,59,54,52,26,56,52,42,34,56,49,52,55,59,36,31,74,69,70,80,55,77,74,50,75,68,34,43,53,40,28,19,45,40,39,62,71,64,43,55,71,73,57,46,52,49,48,72,70,50,58,82,88,48,84,71,53,93,84,44,52,62,42,55,49,52,22,42,63,75,42,39,64,62,50,59,52,48,21,54,51,35,36,74,76,66,45,51,70,69,41,20,49,42,36,32,67,44,50,50,70,68,58,51,50,54,51,53,50,23,68,70,68,69,45,80,66,54,76,68,53,49,50,48,51,51,48,36,53,50,49,21,49,70,74,32,44,77,88,70,132

Sequence (163 aa):
MKKLVFVAAIAFIAASCGGDSGGDARVDEVIAFLEEESAVDDVQLTDSENRCLAGEIVAGLDDDLLDELLAGNPKDDPPEGAELVLIESLFDCVDMNQLMVDSMVADGATQEEAECFAGALDAETLETMMSSELTGTDPSPEEEEALAAAFFEAMFTCGSFDE

Radius of gyration: 19.89 Å; Cα contacts (8 Å, |Δi|>4): 119; chains: 1; bounding box: 34×67×60 Å

Mean predicted aligned error: 11.51 Å

Nearest PDB structures (foldseek):
  3on2-assembly3_C  TM=2.533E-01  e=1.762E+00  Rhodococcus jostii RHA1
  3on2-assembly1_A  TM=2.522E-01  e=2.482E+00  Rhodococcus jostii RHA1

pLDDT: mean 76.5, std 15.81, range [32.84, 92.06]